Protein AF-A0A955C0M0-F1 (afdb_monomer_lite)

Sequence (137 aa):
MADVRFLGVRIPELDLVDDEAERKALVKHALRRLHARPTLWLRMIVFFVLIIGFAVVMSITLRRWLPDPAFVGGVLGGVGGGGVMWLVGWTLREEARRIIREQLRARGVPICIRCGYDLRGSPTPKCPECGFDNPPV

Structure (mmCIF, N/CA/C/O backbone):
data_AF-A0A955C0M0-F1
#
_entry.id   AF-A0A955C0M0-F1
#
loop_
_atom_site.group_PDB
_atom_site.id
_atom_site.type_symbol
_atom_site.label_atom_id
_atom_site.label_alt_id
_atom_site.label_comp_id
_atom_site.label_asym_id
_atom_site.label_entity_id
_atom_site.label_seq_id
_atom_site.pdbx_PDB_ins_code
_atom_site.Cartn_x
_atom_site.Cartn_y
_atom_site.Cartn_z
_atom_site.occupancy
_atom_site.B_iso_or_equiv
_atom_site.auth_seq_id
_atom_site.auth_comp_id
_atom_site.auth_asym_id
_atom_site.auth_atom_id
_atom_site.pdbx_PDB_model_num
ATOM 1 N N . MET A 1 1 ? -24.106 12.356 0.380 1.00 56.38 1 MET A N 1
ATOM 2 C CA . MET A 1 1 ? -23.004 11.589 0.998 1.00 56.38 1 MET A CA 1
ATOM 3 C C . MET A 1 1 ? -21.787 11.737 0.101 1.00 56.38 1 MET A C 1
ATOM 5 O O . MET A 1 1 ? -21.827 11.247 -1.021 1.00 56.38 1 MET A O 1
ATOM 9 N N . ALA A 1 2 ? -20.775 12.504 0.515 1.00 59.31 2 ALA A N 1
ATOM 10 C CA . ALA A 1 2 ? -19.557 12.657 -0.277 1.00 59.31 2 ALA A CA 1
ATOM 11 C C . ALA A 1 2 ? -18.718 11.375 -0.154 1.00 59.31 2 ALA A C 1
ATOM 13 O O . ALA A 1 2 ? -18.298 11.001 0.937 1.00 59.31 2 ALA A O 1
ATOM 14 N N . ASP A 1 3 ? -18.518 10.678 -1.271 1.00 73.00 3 ASP A N 1
ATOM 15 C CA . ASP A 1 3 ? -17.735 9.442 -1.338 1.00 73.00 3 ASP A CA 1
ATOM 16 C C . ASP A 1 3 ? -16.253 9.772 -1.094 1.00 73.00 3 ASP A C 1
ATOM 18 O O . ASP A 1 3 ? -15.567 10.329 -1.958 1.00 73.00 3 ASP A O 1
ATOM 22 N N . VAL A 1 4 ? -15.760 9.498 0.119 1.00 73.44 4 VAL A N 1
ATOM 23 C CA . VAL A 1 4 ? -14.353 9.712 0.477 1.00 73.44 4 VAL A CA 1
ATOM 24 C C . VAL A 1 4 ? -13.517 8.637 -0.216 1.00 73.44 4 VAL A C 1
ATOM 26 O O . VAL A 1 4 ? -13.295 7.546 0.307 1.00 73.44 4 VAL A O 1
ATOM 29 N N . ARG A 1 5 ? -13.046 8.951 -1.424 1.00 79.38 5 ARG A N 1
ATOM 30 C CA . ARG A 1 5 ? -12.177 8.067 -2.206 1.00 79.38 5 ARG A CA 1
ATOM 31 C C . ARG A 1 5 ? -10.722 8.259 -1.814 1.00 79.38 5 ARG A C 1
ATOM 33 O O . ARG A 1 5 ? -10.159 9.342 -1.958 1.00 79.38 5 ARG A O 1
ATOM 40 N N . PHE A 1 6 ? -10.082 7.179 -1.392 1.00 74.56 6 PHE A N 1
ATOM 41 C CA . PHE A 1 6 ? -8.640 7.136 -1.199 1.00 74.56 6 PHE A CA 1
ATOM 42 C C . PHE A 1 6 ? -7.981 6.725 -2.512 1.00 74.56 6 PHE A C 1
ATOM 44 O O . PHE A 1 6 ? -8.183 5.599 -2.958 1.00 74.56 6 PHE A O 1
ATOM 51 N N . LEU A 1 7 ? -7.230 7.623 -3.159 1.00 77.50 7 LEU A N 1
ATOM 52 C CA . LEU A 1 7 ? -6.611 7.348 -4.468 1.00 77.50 7 LEU A CA 1
ATOM 53 C C . LEU A 1 7 ? -7.632 6.845 -5.516 1.00 77.50 7 LEU A C 1
ATOM 55 O O . LEU A 1 7 ? -7.348 5.944 -6.297 1.00 77.50 7 LEU A O 1
ATOM 59 N N . GLY A 1 8 ? -8.856 7.385 -5.494 1.00 84.19 8 GLY A N 1
ATOM 60 C CA . GLY A 1 8 ? -9.940 6.964 -6.394 1.00 84.19 8 GLY A CA 1
ATOM 61 C C . GLY A 1 8 ? -10.660 5.671 -5.989 1.00 84.19 8 GLY A C 1
ATOM 62 O O . GLY A 1 8 ? -11.579 5.251 -6.684 1.00 84.19 8 GLY A O 1
ATOM 63 N N . VAL A 1 9 ? -10.297 5.062 -4.857 1.00 87.25 9 VAL A N 1
ATOM 64 C CA . VAL A 1 9 ? -10.812 3.767 -4.407 1.00 87.25 9 VAL A CA 1
ATOM 65 C C . VAL A 1 9 ? -11.648 3.910 -3.132 1.00 87.25 9 VAL A C 1
ATOM 67 O O . VAL A 1 9 ? -11.235 4.564 -2.172 1.00 87.25 9 VAL A O 1
ATOM 70 N N . ARG A 1 10 ? -12.812 3.249 -3.101 1.00 91.25 10 ARG A N 1
ATOM 71 C CA . ARG A 1 10 ? -13.673 3.155 -1.913 1.00 91.25 10 ARG A CA 1
ATOM 72 C C . ARG A 1 10 ? -13.088 2.177 -0.884 1.00 91.25 10 ARG A C 1
ATOM 74 O O . ARG A 1 10 ? -12.700 1.053 -1.227 1.00 91.25 10 ARG A O 1
ATOM 81 N N . ILE A 1 11 ? -13.023 2.606 0.377 1.00 92.50 11 ILE A N 1
ATOM 82 C CA . ILE A 1 11 ? -12.578 1.801 1.524 1.00 92.50 11 ILE A CA 1
ATOM 83 C C . ILE A 1 11 ? -13.827 1.436 2.345 1.00 92.50 11 ILE A C 1
ATOM 85 O O . ILE A 1 11 ? -14.364 2.325 3.002 1.00 92.50 11 ILE A O 1
ATOM 89 N N . PRO A 1 12 ? -14.312 0.179 2.301 1.00 93.00 12 PRO A N 1
ATOM 90 C CA . PRO A 1 12 ? -15.560 -0.209 2.966 1.00 93.00 12 PRO A CA 1
ATOM 91 C C . PRO A 1 12 ? -15.498 -0.057 4.491 1.00 93.00 12 PRO A C 1
ATOM 93 O O . PRO A 1 12 ? -16.507 0.216 5.122 1.00 93.00 12 PRO A O 1
ATOM 96 N N . GLU A 1 13 ? -14.314 -0.156 5.096 1.00 94.19 13 GLU A N 1
ATOM 97 C CA . GLU A 1 13 ? -14.139 -0.017 6.546 1.00 94.19 13 GLU A CA 1
ATOM 98 C C . GLU A 1 13 ? -14.477 1.389 7.068 1.00 94.19 13 GLU A C 1
ATOM 100 O O . GLU A 1 13 ? -14.754 1.552 8.253 1.00 94.19 13 GLU A O 1
ATOM 105 N N . LEU A 1 14 ? -14.471 2.410 6.201 1.00 94.38 14 LEU A N 1
ATOM 106 C CA . LEU A 1 14 ? -14.885 3.764 6.577 1.00 94.38 14 LEU A CA 1
ATOM 107 C C . LEU A 1 14 ? -16.404 3.892 6.723 1.00 94.38 14 LEU A C 1
ATOM 109 O O . LEU A 1 14 ? -16.853 4.835 7.366 1.00 94.38 14 LEU A O 1
ATOM 113 N N . ASP A 1 15 ? -17.192 2.960 6.181 1.00 94.62 15 ASP A N 1
ATOM 114 C CA . ASP A 1 15 ? -18.652 2.971 6.329 1.00 94.62 15 ASP A CA 1
ATOM 115 C C . ASP A 1 15 ? -19.086 2.667 7.780 1.00 94.62 15 ASP A C 1
ATOM 117 O O . ASP A 1 15 ? -20.236 2.898 8.133 1.00 94.62 15 ASP A O 1
ATOM 121 N N . LEU A 1 16 ? -18.160 2.213 8.638 1.00 93.50 16 LEU A N 1
ATOM 122 C CA . LEU A 1 16 ? -18.372 2.016 10.079 1.00 93.50 16 LEU A CA 1
ATOM 123 C C . LEU A 1 16 ? -18.330 3.315 10.901 1.00 93.50 16 LEU A C 1
ATOM 125 O O . LEU A 1 16 ? -18.601 3.279 12.099 1.00 93.50 16 LEU A O 1
ATOM 129 N N . VAL A 1 17 ? -17.936 4.434 10.291 1.00 94.69 17 VAL A N 1
ATOM 130 C CA . VAL A 1 17 ? -17.820 5.738 10.951 1.00 94.69 17 VAL A CA 1
ATOM 131 C C . VAL A 1 17 ? -18.881 6.665 10.376 1.00 94.69 17 VAL A C 1
ATOM 133 O O . VAL A 1 17 ? -18.822 7.029 9.199 1.00 94.69 17 VAL A O 1
ATOM 136 N N . ASP A 1 18 ? -19.845 7.058 11.205 1.00 94.94 18 ASP A N 1
ATOM 137 C CA . ASP A 1 18 ? -20.987 7.863 10.764 1.00 94.94 18 ASP A CA 1
ATOM 138 C C . ASP A 1 18 ? -20.574 9.297 10.398 1.00 94.94 18 ASP A C 1
ATOM 140 O O . ASP A 1 18 ? -21.020 9.839 9.381 1.00 94.94 18 ASP A O 1
ATOM 144 N N . ASP A 1 19 ? -19.660 9.904 11.159 1.00 96.12 19 ASP A N 1
ATOM 145 C CA . ASP A 1 19 ? -19.220 11.277 10.917 1.00 96.12 19 ASP A CA 1
ATOM 146 C C . ASP A 1 19 ? -18.251 11.387 9.720 1.00 96.12 19 ASP A C 1
ATOM 148 O O . ASP A 1 19 ? -17.224 10.709 9.614 1.00 96.12 19 ASP A O 1
ATOM 152 N N . GLU A 1 20 ? -18.570 12.270 8.774 1.00 94.31 20 GLU A N 1
ATOM 153 C CA . GLU A 1 20 ? -17.743 12.520 7.590 1.00 94.31 20 GLU A CA 1
ATOM 154 C C . GLU A 1 20 ? -16.435 13.247 7.945 1.00 94.31 20 GLU A C 1
ATOM 156 O O . GLU A 1 20 ? -15.388 12.984 7.336 1.00 94.31 20 GLU A O 1
ATOM 161 N N . ALA A 1 21 ? -16.467 14.147 8.935 1.00 95.38 21 ALA A N 1
ATOM 162 C CA . ALA A 1 21 ? -15.270 14.858 9.371 1.00 95.38 21 ALA A CA 1
ATOM 163 C C . ALA A 1 21 ? -14.277 13.887 10.026 1.00 95.38 21 ALA A C 1
ATOM 165 O O . ALA A 1 21 ? -13.085 13.895 9.692 1.00 95.38 21 ALA A O 1
ATOM 166 N N . GLU A 1 22 ? -14.776 12.979 10.863 1.00 95.69 22 GLU A N 1
ATOM 167 C CA . GLU A 1 22 ? -14.004 11.890 11.450 1.00 95.69 22 GLU A CA 1
ATOM 168 C C . GLU A 1 22 ? -13.408 10.949 10.389 1.00 95.69 22 GLU A C 1
ATOM 170 O O . GLU A 1 22 ? -12.208 10.653 10.440 1.00 95.69 22 GLU A O 1
ATOM 175 N N . ARG A 1 23 ? -14.184 10.549 9.369 1.00 95.12 23 ARG A N 1
ATOM 176 C CA . ARG A 1 23 ? -13.683 9.747 8.232 1.00 95.12 23 ARG A CA 1
ATOM 177 C C . ARG A 1 23 ? -12.507 10.415 7.524 1.00 95.12 23 ARG A C 1
ATOM 179 O O . ARG A 1 23 ? -11.468 9.788 7.293 1.00 95.12 23 ARG A O 1
ATOM 186 N N . LYS A 1 24 ? -12.634 11.706 7.203 1.00 94.44 24 LYS A N 1
ATOM 187 C CA . LYS A 1 24 ? -11.560 12.487 6.565 1.00 94.44 24 LYS A CA 1
ATOM 188 C C . LYS A 1 24 ? -10.328 12.592 7.467 1.00 94.44 24 LYS A C 1
ATOM 190 O O . LYS A 1 24 ? -9.201 12.491 6.973 1.00 94.44 24 LYS A O 1
ATOM 195 N N . ALA A 1 25 ? -10.519 12.755 8.776 1.00 95.56 25 ALA A N 1
ATOM 196 C CA . ALA A 1 25 ? -9.428 12.806 9.744 1.00 95.56 25 ALA A CA 1
ATOM 197 C C . ALA A 1 25 ? -8.664 11.471 9.834 1.00 95.56 25 ALA A C 1
ATOM 199 O O . ALA A 1 25 ? -7.431 11.484 9.795 1.00 95.56 25 ALA A O 1
ATOM 200 N N . LEU A 1 26 ? -9.372 10.335 9.869 1.00 95.50 26 LEU A N 1
ATOM 201 C CA . LEU A 1 26 ? -8.785 8.987 9.851 1.00 95.50 26 LEU A CA 1
ATOM 202 C C . LEU A 1 26 ? -7.929 8.761 8.602 1.00 95.50 26 LEU A C 1
ATOM 204 O O . LEU A 1 26 ? -6.765 8.363 8.697 1.00 95.50 26 LEU A O 1
ATOM 208 N N . VAL A 1 27 ? -8.470 9.087 7.424 1.00 94.75 27 VAL A N 1
ATOM 209 C CA . VAL A 1 27 ? -7.751 8.959 6.149 1.00 94.75 27 VAL A CA 1
ATOM 210 C C . VAL A 1 27 ? -6.504 9.843 6.120 1.00 94.75 27 VAL A C 1
ATOM 212 O O . VAL A 1 27 ? -5.414 9.380 5.775 1.00 94.75 27 VAL A O 1
ATOM 215 N N . LYS A 1 28 ? -6.628 11.111 6.525 1.00 95.50 28 LYS A N 1
ATOM 216 C CA . LYS A 1 28 ? -5.501 12.052 6.573 1.00 95.50 28 LYS A CA 1
ATOM 217 C C . LYS A 1 28 ? -4.411 11.577 7.534 1.00 95.50 28 LYS A C 1
ATOM 219 O O . LYS A 1 28 ? -3.224 11.692 7.226 1.00 95.50 28 LYS A O 1
ATOM 224 N N . HIS A 1 29 ? -4.799 11.034 8.685 1.00 95.56 29 HIS A N 1
ATOM 225 C CA . HIS A 1 29 ? -3.864 10.470 9.651 1.00 95.56 29 HIS A CA 1
ATOM 226 C C . HIS A 1 29 ? -3.177 9.208 9.106 1.00 95.56 29 HIS A C 1
ATOM 228 O O . HIS A 1 29 ? -1.958 9.072 9.225 1.00 95.56 29 HIS A O 1
ATOM 234 N N . ALA A 1 30 ? -3.925 8.326 8.433 1.00 94.94 30 ALA A N 1
ATOM 235 C CA . ALA A 1 30 ? -3.373 7.146 7.775 1.00 94.94 30 ALA A CA 1
ATOM 236 C C . ALA A 1 30 ? -2.340 7.514 6.696 1.00 94.94 30 ALA A C 1
ATOM 238 O O . ALA A 1 30 ? -1.249 6.946 6.697 1.00 94.94 30 ALA A O 1
ATOM 239 N N . LEU A 1 31 ? -2.620 8.518 5.854 1.00 94.44 31 LEU A N 1
ATOM 240 C CA . LEU A 1 31 ? -1.676 9.027 4.846 1.00 94.44 31 LEU A CA 1
ATOM 241 C C . LEU A 1 31 ? -0.377 9.546 5.460 1.00 94.44 31 LEU A C 1
ATOM 243 O O . LEU A 1 31 ? 0.708 9.184 5.008 1.00 94.44 31 LEU A O 1
ATOM 247 N N . ARG A 1 32 ? -0.471 10.368 6.513 1.00 96.25 32 ARG A N 1
ATOM 248 C CA . ARG A 1 32 ? 0.717 10.886 7.210 1.00 96.25 32 ARG A CA 1
ATOM 249 C C . ARG A 1 32 ? 1.568 9.754 7.775 1.00 96.25 32 ARG A C 1
ATOM 251 O O . ARG A 1 32 ? 2.786 9.769 7.621 1.00 96.25 32 ARG A O 1
ATOM 258 N N . ARG A 1 33 ? 0.930 8.758 8.397 1.00 95.88 33 ARG A N 1
ATOM 259 C CA . ARG A 1 33 ? 1.629 7.604 8.973 1.00 95.88 33 ARG A CA 1
ATOM 260 C C . ARG A 1 33 ? 2.258 6.718 7.899 1.00 95.88 33 ARG A C 1
ATOM 262 O O . ARG A 1 33 ? 3.349 6.205 8.118 1.00 95.88 33 ARG A O 1
ATOM 269 N N . LEU A 1 34 ? 1.604 6.573 6.747 1.00 94.50 34 LEU A N 1
ATOM 270 C CA . LEU A 1 34 ? 2.134 5.859 5.587 1.00 94.50 34 LEU A CA 1
ATOM 271 C C . LEU A 1 34 ? 3.394 6.550 5.046 1.00 94.50 34 LEU A C 1
ATOM 273 O O . LEU A 1 34 ? 4.422 5.902 4.874 1.00 94.50 34 LEU A O 1
ATOM 277 N N . HIS A 1 35 ? 3.343 7.874 4.867 1.00 94.50 35 HIS A N 1
ATOM 278 C CA . HIS A 1 35 ? 4.488 8.669 4.412 1.00 94.50 35 HIS A CA 1
ATOM 279 C C . HIS A 1 35 ? 5.657 8.645 5.404 1.00 94.50 35 HIS A C 1
ATOM 281 O O . HIS A 1 35 ? 6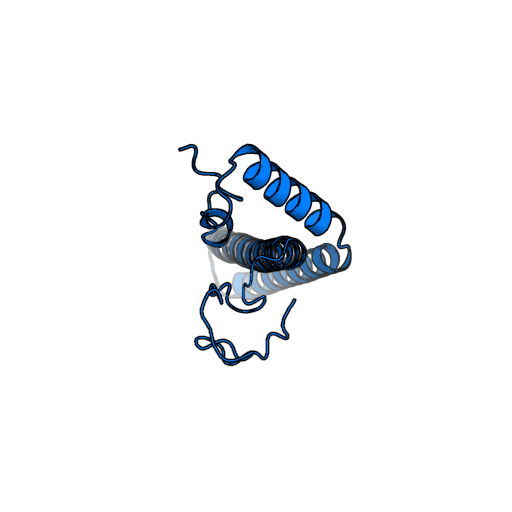.808 8.679 4.978 1.00 94.50 35 HIS A O 1
ATOM 287 N N . ALA A 1 36 ? 5.376 8.538 6.704 1.00 96.00 36 ALA A N 1
ATOM 288 C CA . ALA A 1 36 ? 6.388 8.484 7.755 1.00 96.00 36 ALA A CA 1
ATOM 289 C C . ALA A 1 36 ? 7.090 7.117 7.901 1.00 96.00 36 ALA A C 1
ATOM 291 O O . ALA A 1 36 ? 7.980 6.994 8.739 1.00 96.00 36 ALA A O 1
ATOM 292 N N . ARG A 1 37 ? 6.714 6.076 7.139 1.00 95.38 37 ARG A N 1
ATOM 293 C CA . ARG A 1 37 ? 7.359 4.750 7.204 1.00 95.38 37 ARG A CA 1
ATOM 294 C C . ARG A 1 37 ? 8.503 4.641 6.180 1.00 95.38 37 ARG A C 1
ATOM 296 O O . ARG A 1 37 ? 8.236 4.316 5.022 1.00 95.38 37 ARG A O 1
ATOM 303 N N . PRO A 1 38 ? 9.783 4.820 6.569 1.00 95.31 38 PRO A N 1
ATOM 304 C CA . PRO A 1 38 ? 10.905 4.780 5.624 1.00 95.31 38 PRO A CA 1
ATOM 305 C C . PRO A 1 38 ? 11.096 3.397 4.992 1.00 95.31 38 PRO A C 1
ATOM 307 O O . PRO A 1 38 ? 11.537 3.292 3.853 1.00 95.31 38 PRO A O 1
ATOM 310 N N . THR A 1 39 ? 10.716 2.328 5.696 1.00 94.75 39 THR A N 1
ATOM 311 C CA . THR A 1 39 ? 10.799 0.953 5.187 1.00 94.75 39 THR A CA 1
ATOM 312 C C . THR A 1 39 ? 9.899 0.724 3.975 1.00 94.75 39 THR A C 1
ATOM 314 O O . THR A 1 39 ? 10.285 -0.002 3.063 1.00 94.75 39 THR A O 1
ATOM 317 N N . LEU A 1 40 ? 8.725 1.361 3.925 1.00 92.62 40 LEU A N 1
ATOM 318 C CA . LEU A 1 40 ? 7.823 1.286 2.777 1.00 92.62 40 LEU A CA 1
ATOM 319 C C . LEU A 1 40 ? 8.445 1.968 1.552 1.00 92.62 40 LEU A C 1
ATOM 321 O O . LEU A 1 40 ? 8.498 1.368 0.480 1.00 92.62 40 LEU A O 1
ATOM 325 N N . TRP A 1 41 ? 8.981 3.177 1.734 1.00 93.69 41 TRP A N 1
ATOM 326 C CA . TRP A 1 41 ? 9.677 3.915 0.678 1.00 93.69 41 TRP A CA 1
ATOM 327 C C . TRP A 1 41 ? 10.915 3.179 0.177 1.00 93.69 41 TRP A C 1
ATOM 329 O O . TRP A 1 41 ? 11.096 3.053 -1.029 1.00 93.69 41 TRP A O 1
ATOM 339 N N . LEU A 1 42 ? 11.727 2.627 1.082 1.00 95.50 42 LEU A N 1
ATOM 340 C CA . LEU A 1 42 ? 12.894 1.833 0.712 1.00 95.50 42 LEU A CA 1
ATOM 341 C C . LEU A 1 42 ? 12.491 0.619 -0.133 1.00 95.50 42 LEU A C 1
ATOM 343 O O . LEU A 1 42 ? 13.095 0.380 -1.174 1.00 95.50 42 LEU A O 1
ATOM 347 N N . ARG A 1 43 ? 11.435 -0.112 0.258 1.00 92.38 43 ARG A N 1
ATOM 348 C CA . ARG A 1 43 ? 10.901 -1.224 -0.547 1.00 92.38 43 ARG A CA 1
ATOM 349 C C . ARG A 1 43 ? 10.462 -0.743 -1.929 1.00 92.38 43 ARG A C 1
ATOM 351 O O . ARG A 1 43 ? 10.837 -1.367 -2.915 1.00 92.38 43 ARG A O 1
ATOM 358 N N . MET A 1 44 ? 9.726 0.367 -2.016 1.00 92.12 44 MET A N 1
ATOM 359 C CA . MET A 1 44 ? 9.296 0.939 -3.298 1.00 92.12 44 MET A CA 1
ATOM 360 C C . MET A 1 44 ? 10.482 1.329 -4.190 1.00 92.12 44 MET A C 1
ATOM 362 O O . MET A 1 44 ? 10.472 1.007 -5.375 1.00 92.12 44 MET A O 1
ATOM 366 N N . ILE A 1 45 ? 11.517 1.957 -3.626 1.00 94.56 45 ILE A N 1
ATOM 367 C CA . ILE A 1 45 ? 12.742 2.330 -4.347 1.00 94.56 45 ILE A CA 1
ATOM 368 C C . ILE A 1 45 ? 13.463 1.081 -4.858 1.00 94.56 45 ILE A C 1
ATOM 370 O O . ILE A 1 45 ? 13.796 1.014 -6.038 1.00 94.56 45 ILE A O 1
ATOM 374 N N . VAL A 1 46 ? 13.666 0.074 -4.003 1.00 94.94 46 VAL A N 1
ATOM 375 C CA . VAL A 1 46 ? 14.324 -1.183 -4.392 1.00 94.94 46 VAL A CA 1
ATOM 376 C C . VAL A 1 46 ? 13.560 -1.864 -5.529 1.00 94.94 46 VAL A C 1
ATOM 378 O O . VAL A 1 46 ? 14.164 -2.223 -6.536 1.00 94.94 46 VAL A O 1
ATOM 381 N N . PHE A 1 47 ? 12.234 -1.984 -5.423 1.00 92.19 47 PHE A N 1
ATOM 382 C CA . PHE A 1 47 ? 11.409 -2.552 -6.494 1.00 92.19 47 PHE A CA 1
ATOM 383 C C . PHE A 1 47 ? 11.515 -1.759 -7.799 1.00 92.19 47 PHE A C 1
ATOM 385 O O . PHE A 1 47 ? 11.649 -2.353 -8.867 1.00 92.19 47 PHE A O 1
ATOM 392 N N . PHE A 1 48 ? 11.486 -0.430 -7.722 1.00 92.94 48 PHE A N 1
ATOM 393 C CA . PHE A 1 48 ? 11.608 0.437 -8.890 1.00 92.94 48 PHE A CA 1
ATOM 394 C C . PHE A 1 48 ? 12.956 0.256 -9.599 1.00 92.94 48 PHE A C 1
ATOM 396 O O . PHE A 1 48 ? 12.993 0.080 -10.817 1.00 92.94 48 PHE A O 1
ATOM 403 N N . VAL A 1 49 ? 14.054 0.210 -8.838 1.00 95.12 49 VAL A N 1
ATOM 404 C CA . VAL A 1 49 ? 15.402 -0.044 -9.366 1.00 95.12 49 VAL A CA 1
ATOM 405 C C . VAL A 1 49 ? 15.484 -1.419 -10.031 1.00 95.12 49 VAL A C 1
ATOM 407 O O . VAL A 1 49 ? 16.026 -1.524 -11.130 1.00 95.12 49 VAL A O 1
ATOM 410 N N . LEU A 1 50 ? 14.913 -2.460 -9.417 1.00 94.88 50 LEU A N 1
ATOM 411 C CA . LEU A 1 50 ? 14.893 -3.808 -9.993 1.00 94.88 50 LEU A CA 1
ATOM 412 C C . LEU A 1 50 ? 14.109 -3.863 -11.310 1.00 94.88 50 LEU A C 1
ATOM 414 O O . LEU A 1 50 ? 14.583 -4.465 -12.271 1.00 94.88 50 LEU A O 1
ATOM 418 N N . ILE A 1 51 ? 12.943 -3.213 -11.382 1.00 92.50 51 ILE A N 1
ATOM 419 C CA . ILE A 1 51 ? 12.118 -3.186 -12.599 1.00 92.50 51 ILE A CA 1
ATOM 420 C C . ILE A 1 51 ? 12.824 -2.420 -13.721 1.00 92.50 51 ILE A C 1
ATOM 422 O O . ILE A 1 51 ? 12.860 -2.904 -14.852 1.00 92.50 51 ILE A O 1
ATOM 426 N N . ILE A 1 52 ? 13.429 -1.267 -13.422 1.00 92.44 52 ILE A N 1
ATOM 427 C CA . ILE A 1 52 ? 14.208 -0.509 -14.411 1.00 92.44 52 ILE A CA 1
ATOM 428 C C . ILE A 1 52 ? 15.411 -1.320 -14.881 1.00 92.44 52 ILE A C 1
ATOM 430 O O . ILE A 1 52 ? 15.621 -1.450 -16.085 1.00 92.44 52 ILE A O 1
ATOM 434 N N . GLY A 1 53 ? 16.184 -1.890 -13.954 1.00 94.12 53 GLY A N 1
ATOM 435 C CA . GLY A 1 53 ? 17.347 -2.711 -14.285 1.00 94.12 53 GLY A CA 1
ATOM 436 C C . GLY A 1 53 ? 16.968 -3.885 -15.186 1.00 94.12 53 GLY A C 1
ATOM 437 O O . GLY A 1 53 ? 17.594 -4.099 -16.224 1.00 94.12 53 GLY A O 1
ATOM 438 N N . PHE A 1 54 ? 15.884 -4.586 -14.848 1.00 94.56 54 PHE A N 1
ATOM 439 C CA . PHE A 1 54 ? 15.337 -5.663 -15.666 1.00 94.56 54 PHE A CA 1
ATOM 440 C C . PHE A 1 54 ? 14.906 -5.178 -17.055 1.00 94.56 54 PHE A C 1
ATOM 442 O O . PHE A 1 54 ? 15.283 -5.787 -18.054 1.00 94.56 54 PHE A O 1
ATOM 449 N N . ALA A 1 55 ? 14.175 -4.063 -17.147 1.00 90.62 55 ALA A N 1
ATOM 450 C CA . ALA A 1 55 ? 13.737 -3.499 -18.422 1.00 90.62 55 ALA A CA 1
ATOM 451 C C . ALA A 1 55 ? 14.922 -3.089 -19.315 1.00 90.62 55 ALA A C 1
ATOM 453 O O . ALA A 1 55 ? 14.892 -3.330 -20.522 1.00 90.62 55 ALA A O 1
ATOM 454 N N . VAL A 1 56 ? 15.991 -2.530 -18.737 1.00 93.19 56 VAL A N 1
ATOM 455 C CA . VAL A 1 56 ? 17.222 -2.176 -19.464 1.00 93.19 56 VAL A CA 1
ATOM 456 C C . VAL A 1 56 ? 17.921 -3.426 -19.999 1.00 93.19 56 VAL A C 1
ATOM 458 O O . VAL A 1 56 ? 18.213 -3.492 -21.194 1.00 93.19 56 VAL A O 1
ATOM 461 N N . VAL A 1 57 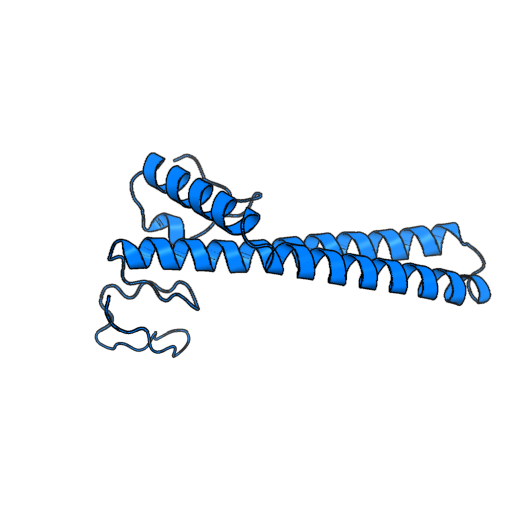? 18.145 -4.441 -19.158 1.00 95.88 57 VAL A N 1
ATOM 462 C CA . VAL A 1 57 ? 18.777 -5.706 -19.579 1.00 95.88 57 VAL A CA 1
ATOM 463 C C . VAL A 1 57 ? 17.948 -6.399 -20.662 1.00 95.88 57 VAL A C 1
ATOM 465 O O . VAL A 1 57 ? 18.493 -6.857 -21.672 1.00 95.88 57 VAL A O 1
ATOM 468 N N . MET A 1 58 ? 16.627 -6.428 -20.490 1.00 93.69 58 MET A N 1
ATOM 469 C CA . MET A 1 58 ? 15.711 -7.028 -21.454 1.00 93.69 58 MET A CA 1
ATOM 470 C C . MET A 1 58 ? 15.722 -6.268 -22.784 1.00 93.69 58 MET A C 1
ATOM 472 O O . MET A 1 58 ? 15.781 -6.890 -23.839 1.00 93.69 58 MET A O 1
ATOM 476 N N . SER A 1 59 ? 15.759 -4.933 -22.749 1.00 90.25 59 SER A N 1
ATOM 477 C CA . SER A 1 59 ? 15.873 -4.083 -23.940 1.00 90.25 59 SER A CA 1
ATOM 478 C C . SER A 1 59 ? 17.170 -4.345 -24.712 1.00 90.25 59 SER A C 1
ATOM 480 O O . SER A 1 59 ? 17.135 -4.546 -25.925 1.00 90.25 59 SER A O 1
ATOM 482 N N . ILE A 1 60 ? 18.313 -4.428 -24.021 1.00 93.38 60 ILE A N 1
ATOM 483 C CA . ILE A 1 60 ? 19.614 -4.741 -24.640 1.00 93.38 60 ILE A CA 1
ATOM 484 C C . ILE A 1 60 ? 19.587 -6.127 -25.297 1.00 93.38 60 ILE A C 1
ATOM 486 O O . ILE A 1 60 ? 20.092 -6.302 -26.406 1.00 93.38 60 ILE A O 1
ATOM 490 N N . THR A 1 61 ? 18.979 -7.104 -24.625 1.00 94.69 61 THR A N 1
ATOM 491 C CA . THR A 1 61 ? 18.896 -8.487 -25.108 1.00 94.69 61 THR A CA 1
ATOM 492 C C . THR A 1 61 ? 17.973 -8.596 -26.320 1.00 94.69 61 THR A C 1
ATOM 494 O O . THR A 1 61 ? 18.371 -9.147 -27.343 1.00 94.69 61 THR A O 1
ATOM 497 N N . LEU A 1 62 ? 16.770 -8.019 -26.248 1.00 92.88 62 LEU A N 1
ATOM 498 C CA . LEU A 1 62 ? 15.763 -8.066 -27.312 1.00 92.88 62 LEU A CA 1
ATOM 499 C C . LEU A 1 62 ? 16.180 -7.309 -28.574 1.00 92.88 62 LEU A C 1
ATOM 501 O O . LEU A 1 62 ? 15.854 -7.753 -29.671 1.00 92.88 62 LEU A O 1
ATOM 505 N N . ARG A 1 63 ? 16.954 -6.222 -28.450 1.00 91.50 63 ARG A N 1
ATOM 506 C CA . ARG A 1 63 ? 17.510 -5.489 -29.604 1.00 91.50 63 ARG A CA 1
ATOM 507 C C . ARG A 1 63 ? 18.399 -6.344 -30.509 1.00 91.50 63 ARG A C 1
ATOM 509 O O . ARG A 1 63 ? 18.626 -5.962 -31.649 1.00 91.50 63 ARG A O 1
ATOM 516 N N . ARG A 1 64 ? 18.907 -7.485 -30.027 1.00 93.12 64 ARG A N 1
ATOM 517 C CA . ARG A 1 64 ? 19.659 -8.437 -30.863 1.00 93.12 64 ARG A CA 1
ATOM 518 C C . ARG A 1 64 ? 18.761 -9.309 -31.743 1.00 93.12 64 ARG A C 1
ATOM 520 O O . ARG A 1 64 ? 19.250 -9.854 -32.723 1.00 93.12 64 ARG A O 1
ATOM 527 N N . TRP A 1 65 ? 17.485 -9.449 -31.388 1.00 93.44 65 TRP A N 1
ATOM 528 C CA . TRP A 1 65 ? 16.544 -10.371 -32.032 1.00 93.44 65 TRP A CA 1
ATOM 529 C C . TRP A 1 65 ? 15.417 -9.661 -32.786 1.00 93.44 65 TRP A C 1
ATOM 531 O O . TRP A 1 65 ? 14.849 -10.239 -33.708 1.00 93.44 65 TRP A O 1
ATOM 541 N N . LEU A 1 66 ? 15.075 -8.428 -32.402 1.00 91.75 66 LEU A N 1
ATOM 542 C CA . LEU A 1 66 ? 13.954 -7.679 -32.966 1.00 91.75 66 LEU A CA 1
ATOM 543 C C . LEU A 1 66 ? 14.440 -6.500 -33.824 1.00 91.75 66 LEU A C 1
ATOM 545 O O . LEU A 1 66 ? 15.290 -5.735 -33.366 1.00 91.75 66 LEU A O 1
ATOM 549 N N . PRO A 1 67 ? 13.883 -6.316 -35.037 1.00 84.19 67 PRO A N 1
ATOM 550 C CA . PRO A 1 67 ? 14.335 -5.287 -35.973 1.00 84.19 67 PRO A CA 1
ATOM 551 C C . PRO A 1 67 ? 13.875 -3.868 -35.607 1.00 84.19 67 PRO A C 1
ATOM 553 O O . PRO A 1 67 ? 14.521 -2.908 -36.021 1.00 84.19 67 PRO A O 1
ATOM 556 N N . ASP A 1 68 ? 12.796 -3.715 -34.828 1.00 93.56 68 ASP A N 1
ATOM 557 C CA . ASP A 1 68 ? 12.257 -2.404 -34.450 1.00 93.56 68 ASP A CA 1
ATOM 558 C C . ASP A 1 68 ? 12.493 -2.080 -32.956 1.00 93.56 68 ASP A C 1
ATOM 560 O O . ASP A 1 68 ? 11.793 -2.604 -32.077 1.00 93.56 68 ASP A O 1
ATOM 564 N N . PRO A 1 69 ? 13.455 -1.195 -32.630 1.00 88.94 69 PRO A N 1
ATOM 565 C CA . PRO A 1 69 ? 13.732 -0.796 -31.254 1.00 88.94 69 PRO A CA 1
ATOM 566 C C . PRO A 1 69 ? 12.619 0.061 -30.632 1.00 88.94 69 PRO A C 1
ATOM 568 O O . PRO A 1 69 ? 12.522 0.105 -29.401 1.00 88.94 69 PRO A O 1
ATOM 571 N N . ALA A 1 70 ? 11.792 0.736 -31.438 1.00 91.81 70 ALA A N 1
ATOM 572 C CA . ALA A 1 70 ? 10.701 1.565 -30.937 1.00 91.81 70 ALA A CA 1
ATOM 573 C C . ALA A 1 70 ? 9.592 0.693 -30.339 1.00 91.81 70 ALA A C 1
ATOM 575 O O . ALA A 1 70 ? 9.131 0.958 -29.225 1.00 91.81 70 ALA A O 1
ATOM 576 N N . PHE A 1 71 ? 9.238 -0.400 -31.020 1.00 90.06 71 PHE A N 1
ATOM 577 C CA . PHE A 1 71 ? 8.257 -1.363 -30.522 1.00 90.06 71 PHE A CA 1
ATOM 578 C C . PHE A 1 71 ? 8.685 -1.985 -29.182 1.00 90.06 71 PHE A C 1
ATOM 580 O O . PHE A 1 71 ? 7.913 -1.990 -28.221 1.00 90.06 71 PHE A O 1
ATOM 587 N N . VAL A 1 72 ? 9.943 -2.434 -29.073 1.00 90.44 72 VAL A N 1
ATOM 588 C CA . VAL A 1 72 ? 10.492 -3.017 -27.831 1.00 90.44 72 VAL A CA 1
ATOM 589 C C . VAL A 1 72 ? 10.449 -2.018 -26.676 1.00 90.44 72 VAL A C 1
ATOM 591 O O . VAL A 1 72 ? 10.033 -2.368 -25.570 1.00 90.44 72 VAL A O 1
ATOM 594 N N . GLY A 1 73 ? 10.849 -0.769 -26.929 1.00 89.94 73 GLY A N 1
ATOM 595 C CA . GLY A 1 73 ? 10.800 0.296 -25.930 1.00 89.94 73 GLY A CA 1
ATOM 596 C C . GLY A 1 73 ? 9.377 0.585 -25.452 1.00 89.94 73 GLY A C 1
ATOM 597 O O . GLY A 1 73 ? 9.150 0.695 -24.248 1.00 89.94 73 GLY A O 1
ATOM 598 N N . GLY A 1 74 ? 8.416 0.642 -26.379 1.00 92.56 74 GLY A N 1
ATOM 599 C CA . GLY A 1 74 ? 7.005 0.867 -26.066 1.00 92.56 74 GLY A CA 1
ATOM 600 C C . GLY A 1 74 ? 6.405 -0.241 -25.200 1.00 92.56 74 GLY A C 1
ATOM 601 O O . GLY A 1 74 ? 5.803 0.049 -24.165 1.00 92.56 74 GLY A O 1
ATOM 602 N N . VAL A 1 75 ? 6.618 -1.509 -25.568 1.00 91.50 75 VAL A N 1
ATOM 603 C CA . VAL A 1 75 ? 6.090 -2.660 -24.814 1.00 91.50 75 VAL A CA 1
ATOM 604 C C . VAL A 1 75 ? 6.716 -2.745 -23.421 1.00 91.50 75 VAL A C 1
ATOM 606 O O . VAL A 1 75 ? 5.989 -2.847 -22.433 1.00 91.50 75 VAL A O 1
ATOM 609 N N . LEU A 1 76 ? 8.047 -2.655 -23.312 1.00 92.25 76 LEU A N 1
ATOM 610 C CA . LEU A 1 76 ? 8.731 -2.709 -22.014 1.00 92.25 76 LEU A CA 1
ATOM 611 C C . LEU A 1 76 ? 8.359 -1.521 -21.122 1.00 92.25 76 LEU A C 1
ATOM 613 O O . LEU A 1 76 ? 8.146 -1.704 -19.924 1.00 92.25 76 LEU A O 1
ATOM 617 N N . GLY A 1 77 ? 8.243 -0.322 -21.697 1.00 92.19 77 GLY A N 1
ATOM 618 C CA . GLY A 1 77 ? 7.812 0.873 -20.977 1.00 92.19 77 GLY A CA 1
ATOM 619 C C . GLY A 1 77 ? 6.377 0.756 -20.465 1.00 92.19 77 GLY A C 1
ATOM 620 O O . GLY A 1 77 ? 6.120 1.043 -19.297 1.00 92.19 77 GLY A O 1
ATOM 621 N N . GLY A 1 78 ? 5.454 0.275 -21.303 1.00 93.94 78 GLY A N 1
ATOM 622 C CA . GLY A 1 78 ? 4.052 0.083 -20.935 1.00 93.94 78 GLY A CA 1
ATOM 623 C C . GLY A 1 78 ? 3.863 -0.979 -19.852 1.00 93.94 78 GLY A C 1
ATOM 624 O O . GLY A 1 78 ? 3.244 -0.709 -18.822 1.00 93.94 78 GLY A O 1
ATOM 625 N N . VAL A 1 79 ? 4.442 -2.169 -20.043 1.00 93.31 79 VAL A N 1
ATOM 626 C CA . VAL A 1 79 ? 4.347 -3.276 -19.075 1.00 93.31 79 VAL A CA 1
ATOM 627 C C . VAL A 1 79 ? 5.062 -2.922 -17.770 1.00 93.31 79 VAL A C 1
ATOM 629 O O . VAL A 1 79 ? 4.505 -3.121 -16.691 1.00 93.31 79 VAL A O 1
ATOM 632 N N . GLY A 1 80 ? 6.266 -2.349 -17.854 1.00 92.12 80 GLY A N 1
ATOM 633 C CA . GLY A 1 80 ? 7.037 -1.929 -16.685 1.00 92.12 80 GLY A CA 1
ATOM 634 C C . GLY A 1 80 ? 6.334 -0.825 -15.896 1.00 92.12 80 GLY A C 1
ATOM 635 O O . GLY A 1 80 ? 6.136 -0.961 -14.691 1.00 92.12 80 GLY A O 1
ATOM 636 N N . GLY A 1 81 ? 5.894 0.240 -16.570 1.00 93.25 81 GLY A N 1
ATOM 637 C CA . GLY A 1 81 ? 5.192 1.358 -15.938 1.00 93.25 81 GLY A CA 1
ATOM 638 C C . GLY A 1 81 ? 3.855 0.944 -15.320 1.00 93.25 81 GLY A C 1
ATOM 639 O O . GLY A 1 81 ? 3.586 1.267 -14.161 1.00 93.25 81 GLY A O 1
ATOM 640 N N . GLY A 1 82 ? 3.047 0.173 -16.055 1.00 94.62 82 GLY A N 1
ATOM 641 C CA . GLY A 1 82 ? 1.777 -0.360 -15.561 1.00 94.62 82 GLY A CA 1
ATOM 642 C C . GLY A 1 82 ? 1.961 -1.293 -14.363 1.00 94.62 82 GLY A C 1
ATOM 643 O O . GLY A 1 82 ? 1.259 -1.154 -13.361 1.00 94.62 82 GLY A O 1
ATOM 644 N N . GLY A 1 83 ? 2.955 -2.185 -14.420 1.00 91.62 83 GLY A N 1
ATOM 645 C CA . GLY A 1 83 ? 3.306 -3.079 -13.316 1.00 91.62 83 GLY A CA 1
ATOM 646 C C . GLY A 1 83 ? 3.737 -2.327 -12.056 1.00 91.62 83 GLY A C 1
ATOM 647 O O . GLY A 1 83 ? 3.262 -2.644 -10.964 1.00 91.62 83 GLY A O 1
ATOM 648 N N . VAL A 1 84 ? 4.570 -1.285 -12.197 1.00 92.62 84 VAL A N 1
ATOM 649 C CA . VAL A 1 84 ? 4.970 -0.411 -11.079 1.00 92.62 84 VAL A CA 1
ATOM 650 C C . VAL A 1 84 ? 3.752 0.282 -10.474 1.00 92.62 84 VAL A C 1
ATOM 652 O O . VAL A 1 84 ? 3.552 0.196 -9.264 1.00 92.62 84 VAL A O 1
ATOM 655 N N . MET A 1 85 ? 2.920 0.943 -11.286 1.00 94.56 85 MET A N 1
ATOM 656 C CA . MET A 1 85 ? 1.735 1.649 -10.783 1.00 94.56 85 MET A CA 1
ATOM 657 C C . MET A 1 85 ? 0.771 0.706 -10.058 1.00 94.56 85 MET A C 1
ATOM 659 O O . MET A 1 85 ? 0.281 1.041 -8.979 1.00 94.56 85 MET A O 1
ATOM 663 N N . TRP A 1 86 ? 0.535 -0.484 -10.613 1.00 94.31 86 TRP A N 1
ATOM 664 C CA . TRP A 1 86 ? -0.330 -1.489 -10.002 1.00 94.31 86 TRP A CA 1
ATOM 665 C C . TRP A 1 86 ? 0.227 -2.000 -8.667 1.00 94.31 86 TRP A C 1
ATOM 667 O O . TRP A 1 86 ? -0.494 -2.009 -7.669 1.00 94.31 86 TRP A O 1
ATOM 677 N N . LEU A 1 87 ? 1.517 -2.352 -8.613 1.00 92.50 87 LEU A N 1
ATOM 678 C CA . LEU A 1 87 ? 2.168 -2.842 -7.394 1.00 92.50 87 LEU A CA 1
ATOM 679 C C . LEU A 1 87 ? 2.197 -1.774 -6.292 1.00 92.50 87 LEU A C 1
ATOM 681 O O . LEU A 1 87 ? 1.911 -2.072 -5.129 1.00 92.50 87 LEU A O 1
ATOM 685 N N . VAL A 1 88 ? 2.524 -0.527 -6.647 1.00 92.19 88 VAL A N 1
ATOM 686 C CA . VAL A 1 88 ? 2.519 0.607 -5.713 1.00 92.19 88 VAL A CA 1
ATOM 687 C C . VAL A 1 88 ? 1.105 0.851 -5.197 1.00 92.19 88 VAL A C 1
ATOM 689 O O . VAL A 1 88 ? 0.904 0.921 -3.985 1.00 92.19 88 VAL A O 1
ATOM 692 N N . GLY A 1 89 ? 0.114 0.902 -6.089 1.00 93.44 89 GLY A N 1
ATOM 693 C CA . GLY A 1 89 ? -1.290 1.060 -5.719 1.00 93.44 89 GLY A CA 1
ATOM 694 C C . GLY A 1 89 ? -1.776 -0.041 -4.775 1.00 93.44 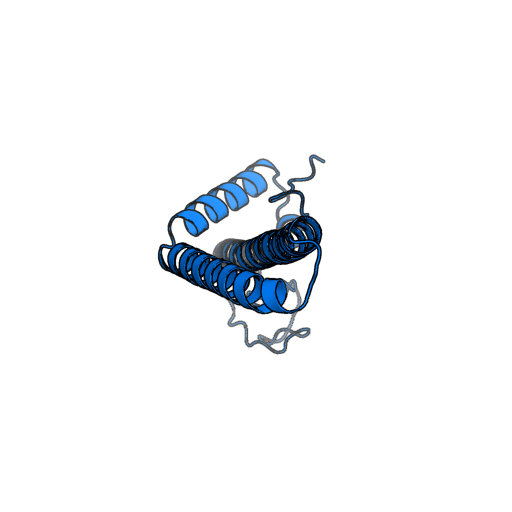89 GLY A C 1
ATOM 695 O O . GLY A 1 89 ? -2.396 0.262 -3.756 1.00 93.44 89 GLY A O 1
ATOM 696 N N . TRP A 1 90 ? -1.446 -1.306 -5.057 1.00 93.88 90 TRP A N 1
ATOM 697 C CA . TRP A 1 90 ? -1.777 -2.430 -4.179 1.00 93.88 90 TRP A CA 1
ATOM 698 C C . TRP A 1 90 ? -1.098 -2.281 -2.812 1.00 93.88 90 TRP A C 1
ATOM 700 O O . TRP A 1 90 ? -1.779 -2.284 -1.786 1.00 93.88 90 TRP A O 1
ATOM 710 N N . THR A 1 91 ? 0.218 -2.072 -2.776 1.00 92.94 91 THR A N 1
ATOM 711 C CA . THR A 1 91 ? 0.974 -2.004 -1.514 1.00 92.94 91 THR A CA 1
ATOM 712 C C . THR A 1 91 ? 0.489 -0.857 -0.623 1.00 92.94 91 THR A C 1
ATOM 714 O O . THR A 1 91 ? 0.244 -1.056 0.567 1.00 92.94 91 THR A O 1
ATOM 717 N N . LEU A 1 92 ? 0.289 0.336 -1.197 1.00 92.44 92 LEU A N 1
ATOM 718 C CA . LEU A 1 92 ? -0.229 1.494 -0.464 1.00 92.44 92 LEU A CA 1
ATOM 719 C C . LEU A 1 92 ? -1.649 1.244 0.050 1.00 92.44 92 LEU A C 1
ATOM 721 O O . LEU A 1 92 ? -1.969 1.636 1.171 1.00 92.44 92 LEU A O 1
ATOM 725 N N . ARG A 1 93 ? -2.495 0.577 -0.743 1.00 93.31 93 ARG A N 1
ATOM 726 C CA . ARG A 1 93 ? -3.875 0.254 -0.361 1.00 93.31 93 ARG A CA 1
ATOM 727 C C . ARG A 1 93 ? -3.930 -0.718 0.812 1.00 93.31 93 ARG A C 1
ATOM 729 O O . ARG A 1 93 ? -4.727 -0.504 1.724 1.00 93.31 93 ARG A O 1
ATOM 736 N N . GLU A 1 94 ? -3.105 -1.758 0.798 1.00 93.62 94 GLU A N 1
ATOM 737 C CA . GLU A 1 94 ? -3.091 -2.767 1.859 1.00 93.62 94 GLU A CA 1
ATOM 738 C C . GLU A 1 94 ? -2.597 -2.173 3.186 1.00 93.62 94 GLU A C 1
ATOM 740 O O . GLU A 1 94 ? -3.240 -2.329 4.226 1.00 93.62 94 GLU A O 1
ATOM 745 N N . GLU A 1 95 ? -1.517 -1.389 3.143 1.00 94.12 95 GLU A N 1
ATOM 746 C CA . GLU A 1 95 ? -0.995 -0.700 4.327 1.00 94.12 95 GLU A CA 1
ATOM 747 C C . GLU A 1 95 ? -1.958 0.377 4.846 1.00 94.12 95 GLU A C 1
ATOM 749 O O . GLU A 1 95 ? -2.167 0.485 6.056 1.00 94.12 95 GLU A O 1
ATOM 754 N N . ALA A 1 96 ? -2.599 1.145 3.959 1.00 94.44 96 ALA A N 1
ATOM 755 C CA . ALA A 1 96 ? -3.600 2.132 4.357 1.00 94.44 96 ALA A CA 1
ATOM 756 C C . ALA A 1 96 ? -4.795 1.470 5.059 1.00 94.44 96 ALA A C 1
ATOM 758 O O . ALA A 1 96 ? -5.200 1.924 6.130 1.00 94.44 96 ALA A O 1
ATOM 759 N N . ARG A 1 97 ? -5.319 0.365 4.508 1.00 95.31 97 ARG A N 1
ATOM 760 C CA . ARG A 1 97 ? -6.395 -0.419 5.134 1.00 95.31 97 ARG A CA 1
ATOM 761 C C . ARG A 1 97 ? -5.990 -0.927 6.506 1.00 95.31 97 ARG A C 1
ATOM 763 O O . ARG A 1 97 ? -6.745 -0.761 7.460 1.00 95.31 97 ARG A O 1
ATOM 770 N N . ARG A 1 98 ? -4.786 -1.486 6.630 1.00 95.25 98 ARG A N 1
ATOM 771 C CA . ARG A 1 98 ? -4.260 -1.951 7.915 1.00 95.25 98 ARG A CA 1
ATOM 772 C C . ARG A 1 98 ? -4.199 -0.822 8.946 1.00 95.25 98 ARG A C 1
ATOM 774 O O . ARG A 1 98 ? -4.707 -0.990 10.049 1.00 95.25 98 ARG A O 1
ATOM 781 N N . ILE A 1 99 ? -3.649 0.336 8.577 1.00 95.81 99 ILE A N 1
ATOM 782 C CA . ILE A 1 99 ? -3.545 1.500 9.471 1.00 95.81 99 ILE A CA 1
ATOM 783 C C . ILE A 1 99 ? -4.931 2.017 9.884 1.00 95.81 99 ILE A C 1
ATOM 785 O O . ILE A 1 99 ? -5.118 2.393 11.041 1.00 95.81 99 ILE A O 1
ATOM 789 N N . ILE A 1 100 ? -5.903 2.045 8.967 1.00 96.31 100 ILE A N 1
ATOM 790 C CA . ILE A 1 100 ? -7.281 2.455 9.274 1.00 96.31 100 ILE A CA 1
ATOM 791 C C . ILE A 1 100 ? -7.925 1.463 10.247 1.00 96.31 100 ILE A C 1
ATOM 793 O O . ILE A 1 100 ? -8.477 1.886 11.257 1.00 96.31 100 ILE A O 1
ATOM 797 N N . ARG A 1 101 ? -7.799 0.153 10.010 1.00 96.19 101 ARG A N 1
ATOM 798 C CA . ARG A 1 101 ? -8.333 -0.886 10.910 1.00 96.19 101 ARG A CA 1
ATOM 799 C C . ARG A 1 101 ? -7.703 -0.824 12.300 1.00 96.19 101 ARG A C 1
ATOM 801 O O . ARG A 1 101 ? -8.411 -0.966 13.289 1.00 96.19 101 ARG A O 1
ATOM 808 N N . GLU A 1 102 ? -6.397 -0.570 12.389 1.00 95.62 102 GLU A N 1
ATOM 809 C CA . GLU A 1 102 ? -5.704 -0.340 13.664 1.00 95.62 102 GLU A CA 1
ATOM 810 C C . GLU A 1 102 ? -6.278 0.881 14.407 1.00 95.62 102 GLU A C 1
ATOM 812 O O . GLU A 1 102 ? -6.482 0.815 15.616 1.00 95.62 102 GLU A O 1
ATOM 817 N N . GLN A 1 103 ? -6.586 1.974 13.697 1.00 96.00 103 GLN A N 1
ATOM 818 C CA . GLN A 1 103 ? -7.201 3.168 14.293 1.00 96.00 103 GLN A CA 1
ATOM 819 C C . GLN A 1 103 ? -8.646 2.928 14.740 1.00 96.00 103 GLN A C 1
ATOM 821 O O . GLN A 1 103 ? -9.013 3.356 15.829 1.00 96.00 103 GLN A O 1
ATOM 826 N N . LEU A 1 104 ? -9.452 2.238 13.929 1.00 95.81 104 LEU A N 1
ATOM 827 C CA . LEU A 1 104 ? -10.826 1.869 14.281 1.00 95.81 104 LEU A CA 1
ATOM 828 C C . LEU A 1 104 ? -10.844 0.973 15.520 1.00 95.81 104 LEU A C 1
ATOM 830 O O . LEU A 1 104 ? -11.577 1.242 16.469 1.00 95.81 104 LEU A O 1
ATOM 834 N N . ARG A 1 105 ? -9.963 -0.031 15.556 1.00 94.81 105 ARG A N 1
ATOM 835 C CA . ARG A 1 105 ? -9.811 -0.902 16.720 1.00 94.81 105 ARG A CA 1
ATOM 836 C C . ARG A 1 105 ? -9.396 -0.114 17.958 1.00 94.81 105 ARG A C 1
ATOM 838 O O . ARG A 1 105 ? -10.013 -0.282 18.997 1.00 94.81 105 ARG A O 1
ATOM 845 N N . ALA A 1 106 ? -8.431 0.800 17.848 1.00 94.62 106 ALA A N 1
ATOM 846 C CA . ALA A 1 106 ? -8.028 1.662 18.964 1.00 94.62 106 ALA A CA 1
ATOM 847 C C . ALA A 1 106 ? -9.161 2.564 19.501 1.00 94.62 106 ALA A C 1
ATOM 849 O O . ALA A 1 106 ? -9.065 3.055 20.621 1.00 94.62 106 ALA A O 1
ATOM 850 N N . ARG A 1 107 ? -10.231 2.775 18.724 1.00 94.62 107 ARG A N 1
ATOM 851 C CA . ARG A 1 107 ? -11.450 3.494 19.133 1.00 94.62 107 ARG A CA 1
ATOM 852 C C . ARG A 1 107 ? -12.551 2.573 19.671 1.00 94.62 107 ARG A C 1
ATOM 854 O O . ARG A 1 107 ? -13.668 3.025 19.881 1.00 94.62 107 ARG A O 1
ATOM 861 N N . GLY A 1 108 ? -12.256 1.290 19.873 1.00 94.44 108 GLY A N 1
ATOM 862 C CA . GLY A 1 108 ? -13.211 0.304 20.374 1.00 94.44 108 GLY A CA 1
ATOM 863 C C . GLY A 1 108 ? -14.138 -0.282 19.308 1.00 94.44 108 GLY A C 1
ATOM 864 O O . GLY A 1 108 ? -15.066 -1.002 19.657 1.00 94.44 108 GLY A O 1
ATOM 865 N N . VAL A 1 109 ? -13.905 -0.021 18.015 1.00 94.88 109 VAL A N 1
ATOM 866 C CA . VAL A 1 109 ? -14.668 -0.671 16.939 1.00 94.88 109 VAL A C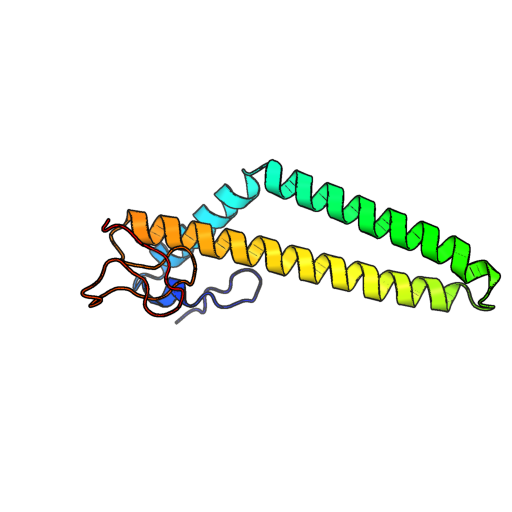A 1
ATOM 867 C C . VAL A 1 109 ? -14.126 -2.093 16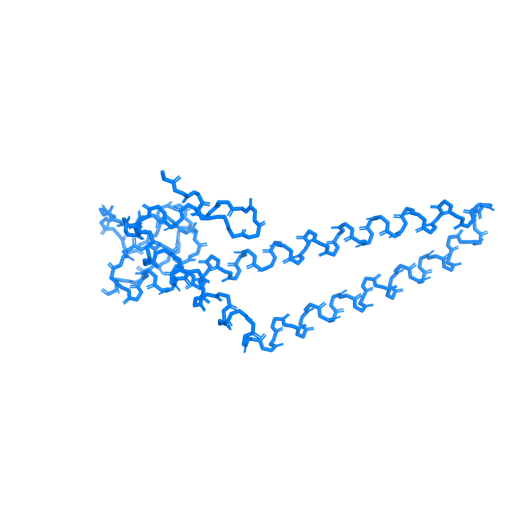.749 1.00 94.88 109 VAL A C 1
ATOM 869 O O . VAL A 1 109 ? -12.964 -2.250 16.351 1.00 94.88 109 VAL A O 1
ATOM 872 N N . PRO A 1 110 ? -14.915 -3.151 17.012 1.00 94.12 110 PRO A N 1
ATOM 873 C CA . PRO A 1 110 ? -14.429 -4.519 16.916 1.00 94.12 110 PRO A CA 1
ATOM 874 C C . PRO A 1 110 ? -14.350 -4.927 15.439 1.00 94.12 110 PRO A C 1
ATOM 876 O O . PRO A 1 110 ? -15.317 -5.385 14.845 1.00 94.12 110 PRO A O 1
ATOM 879 N N . ILE A 1 111 ? -13.177 -4.751 14.831 1.00 95.69 111 ILE A N 1
ATOM 880 C CA . ILE A 1 111 ? -12.896 -5.092 13.430 1.00 95.69 111 ILE A CA 1
ATOM 881 C C . ILE A 1 111 ? -11.666 -5.998 13.330 1.00 95.69 111 ILE A C 1
ATOM 883 O O . ILE A 1 111 ? -10.685 -5.845 14.068 1.00 95.69 111 ILE A O 1
ATOM 887 N N . CYS A 1 112 ? -11.683 -6.950 12.398 1.00 95.81 112 CYS A N 1
ATOM 888 C CA . CYS A 1 112 ? -10.520 -7.783 12.116 1.00 95.81 112 CYS A CA 1
ATOM 889 C C . CYS A 1 112 ? -9.430 -6.973 11.391 1.00 95.81 112 CYS A C 1
ATOM 891 O O . CYS A 1 112 ? -9.630 -6.524 10.264 1.00 95.81 112 CYS A O 1
ATOM 893 N N . ILE A 1 113 ? -8.228 -6.869 11.972 1.00 94.88 113 ILE A N 1
ATOM 894 C CA . ILE A 1 113 ? -7.094 -6.151 11.352 1.00 94.88 113 ILE A CA 1
ATOM 895 C C . ILE A 1 113 ? -6.688 -6.774 10.002 1.00 94.88 113 ILE A C 1
ATOM 897 O O . ILE A 1 113 ? -6.285 -6.058 9.082 1.00 94.88 113 ILE A O 1
ATOM 901 N N . ARG A 1 114 ? -6.825 -8.099 9.854 1.00 94.38 114 ARG A N 1
ATOM 902 C CA . ARG A 1 114 ? -6.360 -8.835 8.669 1.00 94.38 114 ARG A CA 1
ATOM 903 C C . ARG A 1 114 ? -7.308 -8.732 7.475 1.00 94.38 114 ARG A C 1
ATOM 905 O O . ARG A 1 114 ? -6.854 -8.418 6.383 1.00 94.38 114 ARG A O 1
ATOM 912 N N . CYS A 1 115 ? -8.601 -8.995 7.663 1.00 95.19 115 CYS A N 1
ATOM 913 C CA . CYS A 1 115 ? -9.566 -9.022 6.552 1.00 95.19 115 CYS A CA 1
ATOM 914 C C . CYS A 1 115 ? -10.520 -7.819 6.519 1.00 95.19 115 CYS A C 1
ATOM 916 O O . CYS A 1 115 ? -11.072 -7.538 5.463 1.00 95.19 115 CYS A O 1
ATOM 918 N N . GLY A 1 116 ? -10.673 -7.078 7.622 1.00 95.00 116 GLY A N 1
ATOM 919 C CA . GLY A 1 116 ? -11.621 -5.963 7.720 1.00 95.00 116 GLY A CA 1
ATOM 920 C C . GLY A 1 116 ? -13.052 -6.372 8.079 1.00 95.00 116 GLY A C 1
ATOM 921 O O . GLY A 1 116 ? -13.925 -5.514 8.063 1.00 95.00 116 GLY A O 1
ATOM 922 N N . TYR A 1 117 ? -13.299 -7.646 8.406 1.00 95.25 117 TYR A N 1
ATOM 923 C CA . TYR A 1 117 ? -14.617 -8.113 8.841 1.00 95.25 117 TYR A CA 1
ATOM 924 C C . TYR A 1 117 ? -15.040 -7.455 10.160 1.00 95.25 117 TYR A C 1
ATOM 926 O O . TYR A 1 117 ? -14.226 -7.326 11.083 1.00 95.25 117 TYR A O 1
ATOM 934 N N . ASP A 1 118 ? -16.307 -7.058 10.229 1.00 95.25 118 ASP A N 1
ATOM 935 C CA . ASP A 1 118 ? -16.937 -6.475 11.409 1.00 95.25 118 ASP A CA 1
ATOM 936 C C . ASP A 1 118 ? -17.272 -7.576 12.423 1.00 95.25 118 ASP A C 1
ATOM 938 O O . ASP A 1 118 ? -18.033 -8.496 12.142 1.00 95.25 118 ASP A O 1
ATOM 942 N N . LEU A 1 119 ? -16.671 -7.502 13.607 1.00 94.62 119 LEU A N 1
ATOM 943 C CA . LEU A 1 119 ? -16.810 -8.503 14.662 1.00 94.62 119 LEU A CA 1
ATOM 944 C C . LEU A 1 119 ? -17.898 -8.134 15.675 1.00 94.62 119 LEU A C 1
ATOM 946 O O . LEU A 1 119 ? -18.028 -8.819 16.693 1.00 94.62 119 LEU A O 1
ATOM 950 N N . ARG A 1 120 ? -18.693 -7.083 15.423 1.00 92.19 120 ARG A N 1
ATOM 951 C CA . ARG A 1 120 ? -19.889 -6.793 16.221 1.00 92.19 120 ARG A CA 1
ATOM 952 C C . ARG A 1 120 ? -20.817 -8.012 16.191 1.00 92.19 120 ARG A C 1
ATOM 954 O O . ARG A 1 120 ? -21.338 -8.387 15.148 1.00 92.19 120 ARG A O 1
ATOM 961 N N . GLY A 1 121 ? -21.002 -8.643 17.349 1.00 90.38 121 GLY A N 1
ATOM 962 C CA . GLY A 1 121 ? -21.848 -9.831 17.498 1.00 90.38 121 GLY A C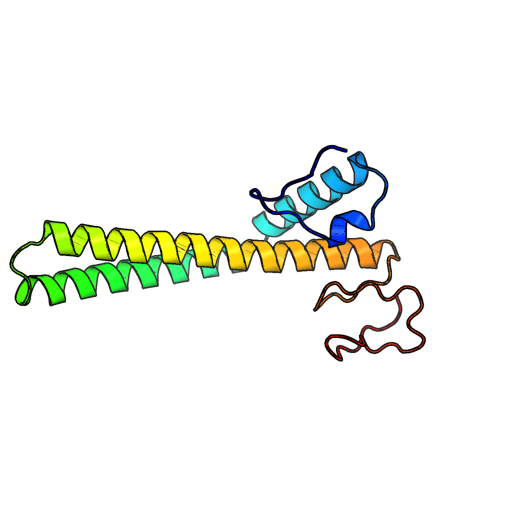A 1
ATOM 963 C C . GLY A 1 121 ? -21.144 -11.174 17.283 1.00 90.38 121 GLY A C 1
ATOM 964 O O . GLY A 1 121 ? -21.804 -12.204 17.381 1.00 90.38 121 GLY A O 1
ATOM 965 N N . SER A 1 122 ? -19.826 -11.203 17.042 1.00 92.19 122 SER A N 1
ATOM 966 C CA . SER A 1 122 ? -19.076 -12.466 17.047 1.00 92.19 122 SER A CA 1
ATOM 967 C C . SER A 1 122 ? -18.906 -12.970 18.489 1.00 92.19 122 SER A C 1
ATOM 969 O O . SER A 1 122 ? -18.265 -12.283 19.287 1.00 92.19 122 SER A O 1
ATOM 971 N N . PRO A 1 123 ? -19.420 -14.164 18.850 1.00 91.00 123 PRO A N 1
ATOM 972 C CA . PRO A 1 123 ? -19.255 -14.717 20.196 1.00 91.00 123 PRO A CA 1
ATOM 973 C C . PRO A 1 123 ? -17.837 -15.256 20.438 1.00 91.00 123 PRO A C 1
ATOM 975 O O . PRO A 1 123 ? -17.450 -15.496 21.580 1.00 91.00 123 PRO A O 1
ATOM 978 N N . THR A 1 124 ? -17.057 -15.466 19.373 1.00 92.44 124 THR A N 1
ATOM 979 C CA . THR A 1 124 ? -15.696 -16.004 19.444 1.00 92.44 124 THR A CA 1
ATOM 980 C C . THR A 1 124 ? -14.647 -14.937 19.128 1.00 92.44 124 THR A C 1
ATOM 982 O O . THR A 1 124 ? -14.880 -14.105 18.248 1.00 92.44 124 THR A O 1
ATOM 985 N N . PRO A 1 125 ? -13.445 -15.010 19.737 1.00 88.25 125 PRO A N 1
ATOM 986 C CA . PRO A 1 125 ? -12.321 -14.126 19.408 1.00 88.25 125 PRO A CA 1
ATOM 987 C C . PRO A 1 125 ? -11.706 -14.415 18.025 1.00 88.25 125 PRO A C 1
ATOM 989 O O . PRO A 1 125 ? -10.870 -13.654 17.539 1.00 88.25 125 PRO A O 1
ATOM 992 N N . LYS A 1 126 ? -12.104 -15.511 17.368 1.00 94.94 126 LYS A N 1
ATOM 993 C CA . LYS A 1 126 ? -11.679 -15.853 16.007 1.00 94.94 126 LYS A CA 1
ATOM 994 C C . LYS A 1 126 ? -12.549 -15.158 14.973 1.00 94.94 126 LYS A C 1
ATOM 996 O O . LYS A 1 126 ? -13.772 -15.187 15.066 1.00 94.94 126 LYS A O 1
ATOM 1001 N N . CYS A 1 127 ? -11.906 -14.580 13.962 1.00 95.69 127 CYS A N 1
ATOM 1002 C CA . CYS A 1 127 ? -12.608 -14.040 12.804 1.00 95.69 127 CYS A CA 1
ATOM 1003 C C . CYS A 1 127 ? -13.212 -15.181 11.959 1.00 95.69 127 CYS A C 1
ATOM 1005 O O . CYS A 1 127 ? -12.448 -16.057 11.542 1.00 95.69 127 CYS A O 1
ATOM 1007 N N . PRO A 1 128 ? -14.523 -15.165 11.649 1.00 95.69 128 PRO A N 1
ATOM 1008 C CA . PRO A 1 128 ? -15.170 -16.224 10.869 1.00 95.69 128 PRO A CA 1
ATOM 1009 C C . PRO A 1 128 ? -14.692 -16.283 9.408 1.00 95.69 128 PRO A C 1
ATOM 1011 O O . PRO A 1 128 ? -14.702 -17.353 8.815 1.00 95.69 128 PRO A O 1
ATOM 1014 N N . GLU A 1 129 ? -14.221 -15.163 8.848 1.00 95.44 129 GLU A N 1
ATOM 1015 C CA . GLU A 1 129 ? -13.765 -15.087 7.451 1.00 95.44 129 GLU A CA 1
ATOM 1016 C C . GLU A 1 129 ? -12.343 -15.626 7.257 1.00 95.44 129 GLU A C 1
ATOM 1018 O O . GLU A 1 129 ? -12.071 -16.435 6.375 1.00 95.44 129 GLU A O 1
ATOM 1023 N N . CYS A 1 130 ? -11.391 -15.161 8.071 1.00 95.94 130 CYS A N 1
ATOM 1024 C CA . CYS A 1 130 ? -9.966 -15.433 7.845 1.00 95.94 130 CYS A CA 1
ATOM 1025 C C . CYS A 1 130 ? -9.307 -16.308 8.916 1.00 95.94 130 CYS A C 1
ATOM 1027 O O . CYS A 1 130 ? -8.097 -16.543 8.843 1.00 95.94 130 CYS A O 1
ATOM 1029 N N . GLY A 1 131 ? -10.062 -16.718 9.939 1.00 95.19 131 GLY A N 1
ATOM 1030 C CA . GLY A 1 131 ? -9.582 -17.538 11.053 1.00 95.19 131 GLY A CA 1
ATOM 1031 C C . GLY A 1 131 ? -8.556 -16.858 11.965 1.00 95.19 131 GLY A C 1
ATOM 1032 O O . GLY A 1 131 ? -7.993 -17.514 12.834 1.00 95.19 131 GLY A O 1
ATOM 1033 N N . PHE A 1 132 ? -8.272 -15.566 11.769 1.00 93.50 132 PHE A N 1
ATOM 1034 C CA . PHE A 1 132 ? -7.293 -14.841 12.577 1.00 93.50 132 PHE A CA 1
ATOM 1035 C C . PHE A 1 132 ? -7.819 -14.638 14.002 1.00 93.50 132 PHE A C 1
ATOM 1037 O O . PHE A 1 132 ? -8.933 -14.135 14.178 1.00 93.50 132 PHE A O 1
ATOM 1044 N N . ASP A 1 133 ? -7.004 -14.992 14.996 1.00 91.25 133 ASP A N 1
ATOM 1045 C CA . ASP A 1 133 ? -7.272 -14.709 16.405 1.00 91.25 133 ASP A CA 1
ATOM 1046 C C . ASP A 1 133 ? -7.183 -13.197 16.640 1.00 91.25 133 ASP A C 1
ATOM 1048 O O . ASP A 1 133 ? -6.105 -12.600 16.587 1.00 91.25 133 ASP A O 1
ATOM 1052 N N . ASN A 1 134 ? -8.330 -12.557 16.861 1.00 83.25 134 ASN A N 1
ATOM 1053 C CA . ASN A 1 134 ? -8.412 -11.137 17.157 1.00 83.25 134 ASN A CA 1
ATOM 1054 C C . ASN A 1 134 ? -8.754 -10.974 18.643 1.00 83.25 134 ASN A C 1
ATOM 1056 O O . ASN A 1 134 ? -9.931 -11.054 18.999 1.00 83.25 134 ASN A O 1
ATOM 1060 N N . PRO A 1 135 ? -7.756 -10.782 19.528 1.00 76.12 135 PRO A N 1
ATOM 1061 C CA . PRO A 1 135 ? -8.042 -10.640 20.948 1.00 76.12 135 PRO A CA 1
ATOM 1062 C C . PRO A 1 135 ? -9.008 -9.465 21.182 1.00 76.12 135 PRO A C 1
ATOM 1064 O O . PRO A 1 135 ? -8.958 -8.486 20.426 1.00 76.12 135 PRO A O 1
ATOM 1067 N N . PRO A 1 136 ? -9.901 -9.547 22.182 1.00 72.12 136 PRO A N 1
ATOM 1068 C CA . PRO A 1 136 ? -10.810 -8.450 22.491 1.00 72.12 136 PRO A CA 1
ATOM 1069 C C . PRO A 1 136 ? -10.013 -7.167 22.757 1.00 72.12 136 PRO A C 1
ATOM 1071 O O . PRO A 1 136 ? -8.889 -7.223 23.265 1.00 72.12 136 PRO A O 1
ATOM 1074 N N . VAL A 1 137 ? -10.563 -6.041 22.296 1.00 67.88 137 VAL A N 1
ATOM 1075 C CA . VAL A 1 137 ? -10.010 -4.704 22.557 1.00 67.88 137 VAL A CA 1
ATOM 1076 C C . VAL A 1 137 ? -10.351 -4.255 23.966 1.00 67.88 137 VAL A C 1
ATOM 1078 O O . VAL A 1 137 ? -11.452 -4.628 24.427 1.00 67.88 137 VAL A O 1
#

Foldseek 3Di:
DPQPDDVNHHDVLLVVPPDPVVSVVLLVVLVVVLVVDVVLVVVLVVLLVVLVVVLVVVLVVCVVPDPDSVVSCVVSCVCSVVVSVVVNVVVSVLSSLLSSQVVCVVVQQQADSHPRDGCVVPPACADPPPRDRNPHD

pLDDT: mean 91.9, std 6.58, range [56.38, 96.31]

Radius of gyration: 20.56 Å; chains: 1; bounding box: 43×32×58 Å

Secondary structure (DSSP, 8-state):
-----BTTB--GGGGG---HHHHHHHHHHHHHHHHT-HHHHHHHHHHHHHHHHHHHHHHHHHTTT-S-HHHHHHHHHHHHHHHHHHHHHHHHHHHHHHHHHHHHHHTT--B-TTT--B-TT-SSSB-TTT--B----